Protein AF-A0A0J0V759-F1 (afdb_monomer_lite)

Sequence (83 aa):
MNTIWMIFIVDHDRDFPNFFPIAAYSSQEKALNKLESLPKNHNYQLFRIPIDDFFGVITNNREICSGMGNLYHEHFHYLDGDS

Foldseek 3Di:
DQKKKWKWWAQPVDDPPRIGTDDIGRDPVVVVVVVVVDDLPTKMKIWTGDPPDDQWDQDPVRDTHDNSVVTDMDIGHSDDDDD

Radius of gyration: 14.27 Å; chains: 1; bounding box: 41×24×34 Å

pLDDT: mean 90.53, std 11.58, range [36.88, 98.19]

Structure (mmCIF, N/CA/C/O backbone):
data_AF-A0A0J0V759-F1
#
_entry.id   AF-A0A0J0V759-F1
#
loop_
_atom_site.group_PDB
_atom_site.id
_atom_site.type_symbol
_atom_site.label_atom_id
_atom_site.label_alt_id
_atom_site.label_comp_id
_atom_site.label_asym_id
_atom_site.label_entity_id
_atom_site.label_seq_id
_atom_site.pdbx_PDB_ins_code
_atom_site.Cartn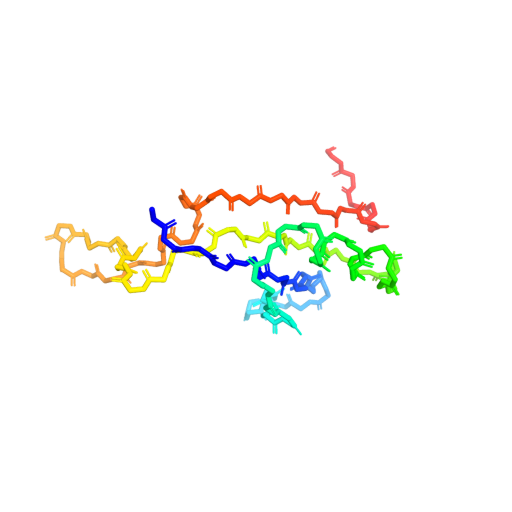_x
_atom_site.Cartn_y
_atom_site.Cartn_z
_atom_site.occupancy
_atom_site.B_iso_or_equiv
_atom_site.auth_seq_id
_atom_site.auth_comp_id
_atom_site.auth_asym_id
_atom_site.auth_atom_id
_atom_site.pdbx_PDB_model_num
ATOM 1 N N . MET A 1 1 ? -8.038 3.742 17.001 1.00 62.84 1 MET A N 1
ATOM 2 C CA . MET A 1 1 ? -8.297 3.113 15.691 1.00 62.84 1 MET A CA 1
ATOM 3 C C . MET A 1 1 ? -7.196 2.115 15.421 1.00 62.84 1 MET A C 1
ATOM 5 O O . MET A 1 1 ? -6.031 2.476 15.562 1.00 62.84 1 MET A O 1
ATOM 9 N N . ASN A 1 2 ? -7.561 0.872 15.117 1.00 89.75 2 A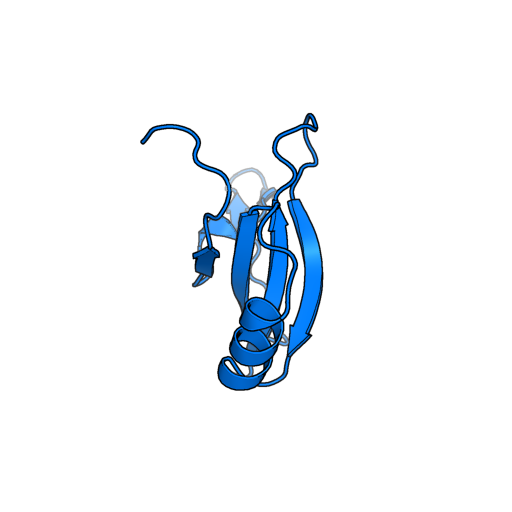SN A N 1
ATOM 10 C CA . ASN A 1 2 ? -6.593 -0.142 14.716 1.00 89.75 2 ASN A CA 1
ATOM 11 C C . ASN A 1 2 ? -6.285 0.084 13.231 1.00 89.75 2 ASN A C 1
ATOM 13 O O . ASN A 1 2 ? -7.204 0.272 12.438 1.00 89.75 2 ASN A O 1
ATOM 17 N N . THR A 1 3 ? -5.011 0.151 12.859 1.00 95.69 3 THR A N 1
ATOM 18 C CA . THR A 1 3 ? -4.607 0.441 11.475 1.00 95.69 3 THR A CA 1
ATOM 19 C C . THR A 1 3 ? -3.528 -0.534 11.043 1.00 95.69 3 THR A C 1
ATOM 21 O O . THR A 1 3 ? -2.720 -0.961 11.868 1.00 95.69 3 THR A O 1
ATOM 24 N N . ILE A 1 4 ? -3.503 -0.857 9.756 1.00 97.31 4 ILE A N 1
ATOM 25 C CA . ILE A 1 4 ? -2.367 -1.510 9.109 1.00 97.31 4 ILE A CA 1
ATOM 26 C C . ILE A 1 4 ? -1.684 -0.541 8.152 1.00 97.31 4 ILE A C 1
ATOM 28 O O . ILE A 1 4 ? -2.236 0.483 7.753 1.00 97.31 4 ILE A O 1
ATOM 32 N N . TRP A 1 5 ? -0.474 -0.907 7.766 1.00 98.12 5 TRP A N 1
ATOM 33 C CA . TRP A 1 5 ? 0.355 -0.184 6.823 1.00 98.12 5 TRP A CA 1
ATOM 34 C C . TRP A 1 5 ? 0.508 -1.021 5.561 1.00 98.12 5 TRP A C 1
ATOM 36 O O . TRP A 1 5 ? 1.086 -2.107 5.612 1.00 98.12 5 TRP A O 1
ATOM 46 N N . MET A 1 6 ? -0.052 -0.554 4.449 1.00 97.94 6 MET A N 1
ATOM 47 C CA . MET A 1 6 ? -0.030 -1.263 3.172 1.00 97.94 6 MET A CA 1
ATOM 48 C C . MET A 1 6 ? 0.930 -0.597 2.198 1.00 97.94 6 MET A C 1
ATOM 50 O O . MET A 1 6 ? 0.833 0.604 1.961 1.00 97.94 6 MET A O 1
ATOM 54 N N . ILE A 1 7 ? 1.831 -1.386 1.617 1.00 97.94 7 ILE A N 1
ATOM 55 C CA . ILE A 1 7 ? 2.713 -0.931 0.543 1.00 97.94 7 ILE A CA 1
ATOM 56 C C . ILE A 1 7 ? 2.035 -1.228 -0.788 1.00 97.94 7 ILE A C 1
ATOM 58 O O . ILE A 1 7 ? 1.596 -2.357 -1.028 1.00 97.94 7 ILE A O 1
ATOM 62 N N . PHE A 1 8 ? 2.020 -0.230 -1.657 1.00 96.44 8 PHE A N 1
ATOM 63 C CA . PHE A 1 8 ? 1.597 -0.331 -3.040 1.00 96.44 8 PHE A CA 1
ATOM 64 C C . PHE A 1 8 ? 2.771 -0.060 -3.973 1.00 96.44 8 PHE A C 1
ATOM 66 O O . PHE A 1 8 ? 3.611 0.793 -3.688 1.00 96.44 8 PHE A O 1
ATOM 73 N N . ILE A 1 9 ? 2.806 -0.778 -5.091 1.00 95.12 9 ILE A N 1
ATOM 74 C CA . ILE A 1 9 ? 3.672 -0.472 -6.231 1.00 95.12 9 ILE A CA 1
ATOM 75 C C . ILE A 1 9 ? 2.899 0.384 -7.235 1.00 95.12 9 ILE A C 1
ATOM 77 O O . ILE A 1 9 ? 1.711 0.143 -7.473 1.00 95.12 9 ILE A O 1
ATOM 81 N N . VAL A 1 10 ? 3.582 1.374 -7.808 1.00 91.19 10 VAL A N 1
ATOM 82 C CA . VAL A 1 10 ? 3.079 2.234 -8.882 1.00 91.19 10 VAL A CA 1
ATOM 83 C C . VAL A 1 10 ? 3.828 1.884 -10.166 1.00 91.19 10 VAL A C 1
ATOM 85 O O . VAL A 1 10 ? 5.040 2.095 -10.259 1.00 91.19 10 VAL A O 1
ATOM 88 N N . ASP A 1 11 ? 3.107 1.331 -11.135 1.00 86.44 11 ASP A N 1
ATOM 89 C CA . ASP A 1 11 ? 3.637 0.878 -12.422 1.00 86.44 11 ASP A CA 1
ATOM 90 C C . ASP A 1 11 ? 3.452 1.964 -13.494 1.00 86.44 11 ASP A C 1
ATOM 92 O O . ASP A 1 11 ? 2.379 2.114 -14.068 1.00 86.44 11 ASP A O 1
ATOM 96 N N . HIS A 1 12 ? 4.486 2.767 -13.745 1.00 78.50 12 HIS A N 1
ATOM 97 C CA . HIS A 1 12 ? 4.392 3.902 -14.679 1.00 78.50 12 HIS A CA 1
ATOM 98 C C . HIS A 1 12 ? 4.284 3.482 -16.149 1.00 78.50 12 HIS A C 1
ATOM 100 O O . HIS A 1 12 ? 3.820 4.274 -16.963 1.00 78.50 12 HIS A O 1
ATOM 106 N N . ASP A 1 13 ? 4.645 2.241 -16.482 1.00 79.81 13 ASP A N 1
ATOM 107 C CA . ASP A 1 13 ? 4.649 1.734 -17.860 1.00 79.81 13 ASP A CA 1
ATOM 108 C C . ASP A 1 13 ? 3.298 1.127 -18.279 1.00 79.81 13 ASP A C 1
ATOM 110 O O . ASP A 1 13 ? 3.151 0.613 -19.393 1.00 79.81 13 ASP A O 1
ATOM 114 N N . ARG A 1 14 ? 2.297 1.156 -17.390 1.00 77.62 14 ARG A N 1
ATOM 115 C CA . ARG A 1 14 ? 0.998 0.515 -17.596 1.00 77.62 14 ARG A CA 1
ATOM 116 C C . ARG A 1 14 ? -0.143 1.525 -17.610 1.00 77.62 14 ARG A C 1
ATOM 118 O O . ARG A 1 14 ? -0.251 2.372 -16.725 1.00 77.62 14 ARG A O 1
ATOM 125 N N . ASP A 1 15 ? -1.061 1.361 -18.562 1.00 81.25 15 ASP A N 1
ATOM 126 C CA . ASP A 1 15 ? -2.378 1.995 -18.482 1.00 81.25 15 ASP A CA 1
ATOM 127 C C . ASP A 1 15 ? -3.160 1.475 -17.266 1.00 81.25 15 ASP A C 1
ATOM 129 O O . ASP A 1 15 ? -2.902 0.383 -16.749 1.00 81.25 15 ASP A O 1
ATOM 133 N N . PHE A 1 16 ? -4.146 2.257 -16.815 1.00 77.19 16 PHE A N 1
ATOM 134 C CA . PHE A 1 16 ? -4.979 1.906 -15.666 1.00 77.19 16 PHE A CA 1
ATOM 135 C C . PHE A 1 16 ? -5.562 0.477 -15.785 1.00 77.19 16 PHE A C 1
ATOM 137 O O . PHE A 1 16 ? -6.183 0.161 -16.806 1.00 77.19 16 PHE A O 1
ATOM 144 N N . PRO A 1 17 ? -5.460 -0.371 -14.736 1.00 78.56 17 PRO A N 1
ATOM 145 C CA . PRO A 1 17 ? -4.892 -0.099 -13.411 1.00 78.56 17 PRO A CA 1
ATOM 146 C C . PRO A 1 17 ? -3.357 -0.195 -13.365 1.00 78.56 17 PRO A C 1
ATOM 148 O O . PRO A 1 17 ? -2.765 -1.147 -13.869 1.00 78.56 17 PRO A O 1
ATOM 151 N N . ASN A 1 18 ? -2.734 0.751 -12.659 1.00 88.25 18 ASN A N 1
ATOM 152 C CA . ASN A 1 18 ? -1.281 0.862 -12.491 1.00 88.25 18 ASN A CA 1
ATOM 153 C C . ASN A 1 18 ? -0.829 0.936 -11.018 1.00 88.25 18 ASN A C 1
ATOM 155 O O . ASN A 1 18 ? 0.286 1.352 -10.709 1.00 88.25 18 ASN A O 1
ATOM 159 N N . PHE A 1 19 ? -1.707 0.548 -10.094 1.00 89.69 19 PHE A N 1
ATOM 160 C CA . PHE A 1 19 ? -1.523 0.706 -8.655 1.00 89.69 19 PHE A CA 1
ATOM 161 C C . PHE A 1 19 ? -1.960 -0.568 -7.929 1.00 89.69 19 PHE A C 1
ATOM 163 O O . PHE A 1 19 ? -3.141 -0.923 -7.965 1.00 89.69 19 PHE A O 1
ATOM 170 N N . PHE A 1 20 ? -1.022 -1.274 -7.288 1.00 93.31 20 PHE A N 1
ATOM 171 C CA . PHE A 1 20 ? -1.275 -2.625 -6.766 1.00 93.31 20 PHE A CA 1
ATOM 172 C C . PHE A 1 20 ? -0.708 -2.835 -5.358 1.00 93.31 20 PHE A C 1
ATOM 174 O O . PHE A 1 20 ? 0.431 -2.443 -5.105 1.00 93.31 20 PHE A O 1
ATOM 181 N N . PRO A 1 21 ? -1.453 -3.477 -4.437 1.00 95.44 21 PRO A N 1
ATOM 182 C CA . PRO A 1 21 ? -0.947 -3.789 -3.106 1.00 95.44 21 PRO A CA 1
ATOM 183 C C . PRO A 1 21 ? 0.083 -4.920 -3.178 1.00 95.44 21 PRO A C 1
ATOM 185 O O . PRO A 1 21 ? -0.155 -5.940 -3.824 1.00 95.44 21 PRO A O 1
ATOM 188 N N . ILE A 1 22 ? 1.208 -4.765 -2.481 1.00 97.25 22 ILE A N 1
ATOM 189 C CA . ILE A 1 22 ? 2.294 -5.760 -2.472 1.00 97.25 22 ILE A CA 1
ATOM 190 C C . ILE A 1 22 ? 2.654 -6.264 -1.073 1.00 97.25 22 ILE A C 1
ATOM 192 O O . ILE A 1 22 ? 3.264 -7.324 -0.950 1.00 97.25 22 ILE A O 1
ATOM 196 N N . ALA A 1 23 ? 2.284 -5.541 -0.012 1.00 97.62 23 ALA A N 1
ATOM 197 C CA . ALA A 1 23 ? 2.518 -5.982 1.361 1.00 97.62 23 ALA A CA 1
ATOM 198 C C . ALA A 1 23 ? 1.607 -5.270 2.370 1.00 97.62 23 ALA A C 1
ATOM 200 O O . ALA A 1 23 ? 1.148 -4.156 2.119 1.00 97.62 23 ALA A O 1
ATOM 201 N N . ALA A 1 24 ? 1.400 -5.895 3.531 1.00 97.94 24 ALA A N 1
ATOM 202 C CA . ALA A 1 24 ? 0.664 -5.338 4.663 1.00 97.94 24 ALA A CA 1
ATOM 203 C C . ALA A 1 24 ? 1.422 -5.590 5.975 1.00 97.94 24 ALA A C 1
ATOM 205 O O . ALA A 1 24 ? 1.932 -6.687 6.209 1.00 97.94 24 ALA A O 1
ATOM 206 N N . TYR A 1 25 ? 1.469 -4.581 6.841 1.00 98.19 25 TYR A N 1
ATOM 207 C CA . TYR A 1 25 ? 2.217 -4.601 8.093 1.00 98.19 25 TYR A CA 1
ATOM 208 C C . TYR A 1 25 ? 1.401 -4.052 9.256 1.00 98.19 25 TYR A C 1
ATOM 210 O O . TYR A 1 25 ? 0.595 -3.138 9.110 1.00 98.19 25 TYR A O 1
ATOM 218 N N . SER A 1 26 ? 1.667 -4.580 10.449 1.00 96.88 26 SER A N 1
ATOM 219 C CA . SER A 1 26 ? 1.032 -4.128 11.690 1.00 96.88 26 SER A CA 1
ATOM 220 C C . SER A 1 26 ? 1.552 -2.774 12.194 1.00 96.88 26 SER A C 1
ATOM 222 O O . SER A 1 26 ? 0.969 -2.203 13.107 1.00 96.88 26 SER A O 1
ATOM 224 N N . SER A 1 27 ? 2.684 -2.287 11.680 1.00 97.00 27 SER A N 1
ATOM 225 C CA . SER A 1 27 ? 3.295 -1.017 12.085 1.00 97.00 27 SER A CA 1
ATOM 226 C C . SER A 1 27 ? 4.018 -0.353 10.914 1.00 97.00 27 SER A C 1
ATOM 228 O O . SER A 1 27 ? 4.493 -1.040 10.007 1.00 97.00 27 SER A O 1
ATOM 230 N N . GLN A 1 28 ? 4.124 0.978 10.969 1.00 97.19 28 GLN A N 1
ATOM 231 C CA . GLN A 1 28 ? 4.811 1.790 9.962 1.00 97.19 28 GLN A CA 1
ATOM 232 C C . GLN A 1 28 ? 6.275 1.381 9.834 1.00 97.19 28 GLN A C 1
ATOM 234 O O . GLN A 1 28 ? 6.752 1.139 8.736 1.00 97.19 28 GLN A O 1
ATOM 239 N N . GLU A 1 29 ? 6.957 1.218 10.968 1.00 97.81 29 GLU A N 1
ATOM 240 C CA . GLU A 1 29 ? 8.368 0.831 11.038 1.00 97.81 29 GLU A CA 1
ATOM 241 C C . GLU A 1 29 ? 8.663 -0.449 10.243 1.00 97.81 29 GLU A C 1
ATOM 243 O O . GLU A 1 29 ? 9.583 -0.481 9.434 1.00 97.81 29 GLU A O 1
ATOM 248 N N . LYS A 1 30 ? 7.840 -1.499 10.390 1.00 98.12 30 LYS A N 1
ATOM 249 C CA . LYS A 1 30 ? 8.026 -2.748 9.633 1.00 98.12 30 L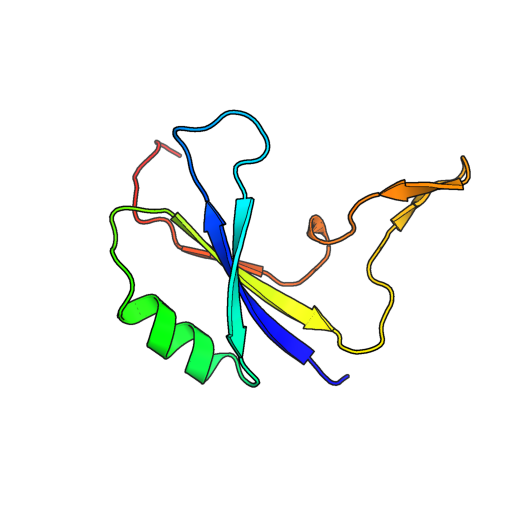YS A CA 1
ATOM 250 C C . LYS A 1 30 ? 7.835 -2.544 8.129 1.00 98.12 30 LYS A C 1
ATOM 252 O O . LYS A 1 30 ? 8.542 -3.171 7.342 1.00 98.12 30 LYS A O 1
ATOM 257 N N . ALA A 1 31 ? 6.889 -1.689 7.740 1.00 98.12 31 ALA A N 1
ATOM 258 C CA . ALA A 1 31 ? 6.654 -1.361 6.340 1.00 98.12 31 ALA A CA 1
ATOM 259 C C . ALA A 1 31 ? 7.816 -0.550 5.747 1.00 98.12 31 ALA A C 1
ATOM 261 O O . ALA A 1 31 ? 8.284 -0.875 4.660 1.00 98.12 31 ALA A O 1
ATOM 262 N N . LEU A 1 32 ? 8.326 0.442 6.481 1.00 97.94 32 LEU A N 1
ATOM 263 C CA . LEU A 1 32 ? 9.483 1.252 6.088 1.00 97.94 32 LEU A CA 1
ATOM 264 C C . LEU A 1 32 ? 10.751 0.399 5.961 1.00 97.94 32 LEU A C 1
ATOM 266 O O . LEU A 1 32 ? 11.398 0.427 4.919 1.00 97.94 32 LEU A O 1
ATOM 270 N N . ASN A 1 33 ? 11.033 -0.461 6.944 1.00 97.94 33 ASN A N 1
ATOM 271 C CA . ASN A 1 33 ? 12.154 -1.402 6.875 1.00 97.94 33 ASN A CA 1
ATOM 272 C C . ASN A 1 33 ? 12.052 -2.312 5.639 1.00 97.94 33 ASN A C 1
ATOM 274 O O . ASN A 1 33 ? 13.062 -2.676 5.035 1.00 97.94 33 ASN A O 1
ATOM 278 N N . LYS A 1 34 ? 10.830 -2.692 5.232 1.00 97.69 34 LYS A N 1
ATOM 279 C CA . LYS A 1 34 ? 10.647 -3.430 3.981 1.00 97.69 34 LYS A CA 1
ATOM 280 C C . LYS A 1 34 ? 10.922 -2.551 2.764 1.00 97.69 34 LYS A C 1
ATOM 282 O O . LYS A 1 34 ? 11.640 -3.027 1.885 1.00 97.69 34 LYS A O 1
ATOM 287 N N . LEU A 1 35 ? 10.369 -1.337 2.705 1.00 96.38 35 LEU A N 1
ATOM 288 C CA . LEU A 1 35 ? 10.556 -0.380 1.605 1.00 96.38 35 LEU A CA 1
ATOM 289 C C . LEU A 1 35 ? 12.037 -0.134 1.308 1.00 96.38 35 LEU A C 1
ATOM 291 O O . LEU A 1 35 ? 12.429 -0.177 0.148 1.00 96.38 35 LEU A O 1
ATOM 295 N N . GLU A 1 36 ? 12.870 0.015 2.339 1.00 95.75 36 GLU A N 1
ATOM 296 C CA . GLU A 1 36 ? 14.322 0.183 2.182 1.00 95.75 36 GLU A CA 1
ATOM 297 C C . GLU A 1 36 ? 14.996 -0.986 1.445 1.00 95.75 36 GLU A C 1
ATOM 299 O O . GLU A 1 36 ? 15.992 -0.790 0.749 1.00 95.75 36 GLU A O 1
ATOM 304 N N . SER A 1 37 ? 14.444 -2.198 1.575 1.00 95.69 37 SER A N 1
ATOM 305 C CA . SER A 1 37 ? 14.942 -3.406 0.901 1.00 95.69 37 SER A CA 1
ATOM 306 C C . SER A 1 37 ? 14.384 -3.609 -0.511 1.00 95.69 37 SER A C 1
ATOM 308 O O . SER A 1 37 ? 14.800 -4.549 -1.193 1.00 95.69 37 SER A O 1
ATOM 310 N N . LEU A 1 38 ? 13.396 -2.812 -0.934 1.00 95.62 38 LEU A N 1
ATOM 311 C CA . LEU A 1 38 ? 12.753 -2.996 -2.231 1.00 95.62 38 LEU A CA 1
ATOM 312 C C . LEU A 1 38 ? 13.620 -2.445 -3.375 1.00 95.62 38 LEU A C 1
ATOM 314 O O . LEU A 1 38 ? 14.381 -1.493 -3.187 1.00 95.62 38 LEU A O 1
ATOM 318 N N . PRO A 1 39 ? 13.504 -3.023 -4.585 1.00 94.00 39 PRO A N 1
ATOM 319 C CA . PRO A 1 39 ? 14.154 -2.483 -5.772 1.00 94.00 39 PRO A CA 1
ATOM 320 C C . PRO A 1 39 ? 13.761 -1.020 -6.028 1.00 94.00 39 PRO A C 1
ATOM 322 O O . PRO A 1 39 ? 12.580 -0.684 -6.039 1.00 94.00 39 PRO A O 1
ATOM 325 N N . LYS A 1 40 ? 14.744 -0.150 -6.282 1.00 92.19 40 LYS A N 1
ATOM 326 C CA . LYS A 1 40 ? 14.543 1.294 -6.529 1.00 92.19 40 LYS A CA 1
ATOM 327 C C . LYS A 1 40 ? 14.248 1.631 -7.998 1.00 92.19 40 LYS A C 1
ATOM 329 O O . LYS A 1 40 ? 14.438 2.755 -8.429 1.00 92.19 40 LYS A O 1
ATOM 334 N N . ASN A 1 41 ? 13.826 0.649 -8.787 1.00 89.75 41 ASN A N 1
ATOM 335 C CA . ASN A 1 41 ? 13.421 0.820 -10.184 1.00 89.75 41 ASN A CA 1
ATOM 336 C C . ASN A 1 41 ? 11.891 0.908 -10.337 1.00 89.75 41 ASN A C 1
ATOM 338 O O . ASN A 1 41 ? 11.381 0.728 -11.435 1.00 89.75 41 ASN A O 1
ATOM 342 N N . HIS A 1 42 ? 11.167 1.131 -9.240 1.00 90.69 42 HIS A N 1
ATOM 343 C CA . HIS A 1 42 ? 9.723 1.331 -9.206 1.00 90.69 42 HIS A CA 1
ATOM 344 C C . HIS A 1 42 ? 9.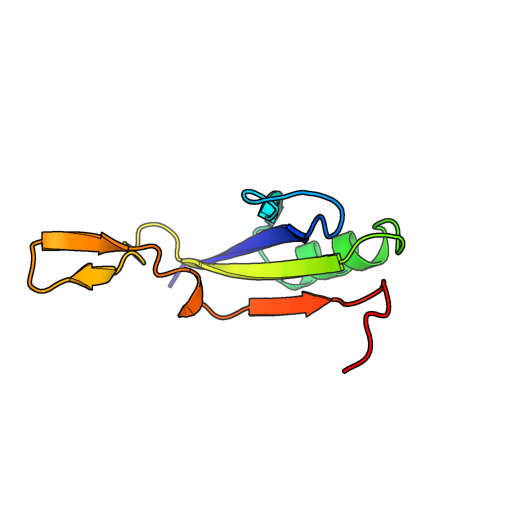395 2.422 -8.194 1.00 90.69 42 HIS A C 1
ATOM 346 O O . HIS A 1 42 ? 10.137 2.622 -7.233 1.00 90.69 42 HIS A O 1
ATOM 352 N N . ASN A 1 43 ? 8.259 3.085 -8.385 1.00 93.94 43 ASN A N 1
ATOM 353 C CA . ASN A 1 43 ? 7.706 3.992 -7.390 1.00 93.94 43 ASN A CA 1
ATOM 354 C C . ASN A 1 43 ? 6.795 3.206 -6.443 1.00 93.94 43 ASN A C 1
ATOM 356 O O . ASN A 1 43 ? 6.113 2.262 -6.853 1.00 93.94 43 ASN A O 1
ATOM 360 N N . TYR A 1 44 ? 6.771 3.601 -5.175 1.00 95.75 44 TYR A N 1
ATOM 361 C CA . TYR A 1 44 ? 5.941 2.965 -4.156 1.00 95.75 44 TYR A CA 1
ATOM 362 C C . TYR A 1 44 ? 5.105 4.000 -3.421 1.00 95.75 44 TYR A C 1
ATOM 364 O O . TYR A 1 44 ? 5.463 5.174 -3.337 1.00 95.75 44 TYR A O 1
ATOM 372 N N . GLN A 1 45 ? 3.998 3.551 -2.844 1.00 96.19 45 GLN A N 1
ATOM 373 C CA . GLN A 1 45 ? 3.236 4.341 -1.888 1.00 96.19 45 GLN A CA 1
ATOM 374 C C . GLN A 1 45 ? 2.953 3.510 -0.644 1.00 96.19 45 GLN A C 1
ATOM 376 O O . GLN A 1 45 ? 2.680 2.313 -0.727 1.00 96.19 45 GLN A O 1
ATOM 381 N N . LEU A 1 46 ? 3.009 4.149 0.516 1.00 97.69 46 LEU A N 1
ATOM 382 C CA . LEU A 1 46 ? 2.702 3.539 1.799 1.00 97.69 46 LEU A CA 1
ATOM 383 C C . LEU A 1 46 ? 1.414 4.148 2.335 1.00 97.69 46 LEU A C 1
ATOM 385 O O . LEU A 1 46 ? 1.368 5.345 2.585 1.00 97.69 46 LEU A O 1
ATOM 389 N N . PHE A 1 47 ? 0.387 3.334 2.546 1.00 97.50 47 PHE A N 1
ATOM 390 C CA . PHE A 1 47 ? -0.903 3.776 3.066 1.00 97.50 47 PHE A CA 1
ATOM 391 C C . PHE A 1 47 ? -1.109 3.315 4.500 1.00 97.50 47 PHE A C 1
ATOM 393 O O . PHE A 1 47 ? -0.856 2.154 4.828 1.00 97.50 47 PHE A O 1
ATOM 400 N N . ARG A 1 48 ? -1.682 4.189 5.329 1.00 97.50 48 ARG A N 1
ATOM 401 C CA . ARG A 1 48 ? -2.253 3.806 6.621 1.00 97.50 48 ARG A CA 1
ATOM 402 C C . ARG A 1 48 ? -3.735 3.481 6.440 1.00 97.50 48 ARG A C 1
ATOM 404 O O . ARG A 1 48 ? -4.555 4.384 6.282 1.00 97.50 48 ARG A O 1
ATOM 411 N N . ILE A 1 49 ? -4.070 2.197 6.487 1.00 96.25 49 ILE A N 1
ATOM 412 C CA . ILE A 1 49 ? -5.423 1.680 6.263 1.00 96.25 49 ILE A CA 1
ATOM 413 C C . ILE A 1 49 ? -6.101 1.403 7.609 1.00 96.25 49 ILE A C 1
ATOM 415 O O . ILE A 1 49 ? -5.530 0.679 8.432 1.00 96.25 49 ILE A O 1
ATOM 419 N N . PRO A 1 50 ? -7.301 1.948 7.865 1.00 94.81 50 PRO A N 1
ATOM 420 C CA . PRO A 1 50 ? -8.060 1.606 9.056 1.00 94.81 50 PRO A CA 1
ATOM 421 C C . PRO A 1 50 ? -8.660 0.196 8.936 1.00 94.81 50 PRO A C 1
ATOM 423 O O . PRO A 1 50 ? -9.088 -0.225 7.863 1.00 94.81 50 PRO A O 1
ATOM 426 N N . ILE A 1 51 ? -8.647 -0.549 10.039 1.00 94.75 51 ILE A N 1
ATOM 427 C CA . ILE A 1 51 ? -9.232 -1.891 10.137 1.00 94.75 51 ILE A CA 1
ATOM 428 C C . ILE A 1 51 ? -10.659 -1.751 10.664 1.00 94.75 51 ILE A C 1
ATOM 430 O O . ILE A 1 51 ? -10.891 -0.962 11.577 1.00 94.75 51 ILE A O 1
ATOM 434 N N . ASP A 1 52 ? -11.580 -2.538 10.107 1.00 94.56 52 ASP A N 1
ATOM 435 C CA . ASP A 1 52 ? -13.008 -2.554 10.460 1.00 94.56 52 ASP A CA 1
ATOM 436 C C . ASP A 1 52 ? -13.746 -1.219 10.236 1.00 94.56 52 ASP A C 1
ATOM 438 O O . ASP A 1 52 ? -14.850 -1.027 10.739 1.00 94.56 52 ASP A O 1
ATOM 442 N N . ASP A 1 53 ? -13.179 -0.326 9.418 1.00 92.19 53 ASP A N 1
ATOM 443 C CA . ASP A 1 53 ? -13.785 0.952 9.040 1.00 92.19 53 ASP A CA 1
ATOM 444 C C . ASP A 1 53 ? -14.062 1.015 7.530 1.00 92.19 53 ASP A C 1
ATOM 446 O O . ASP A 1 53 ? -13.229 0.654 6.692 1.00 92.19 53 ASP A O 1
ATOM 450 N N . PHE A 1 54 ? -15.232 1.545 7.163 1.00 92.25 54 PHE A N 1
ATOM 451 C CA . PHE A 1 54 ? -15.561 1.850 5.773 1.00 92.25 54 PHE A CA 1
ATOM 452 C C . PHE A 1 54 ? -14.931 3.187 5.373 1.00 92.25 54 PHE A C 1
ATOM 454 O O . PHE A 1 54 ? -15.386 4.249 5.790 1.00 92.25 54 PHE A O 1
ATOM 461 N N . PHE A 1 55 ? -13.898 3.138 4.534 1.00 92.31 55 PHE A N 1
ATOM 462 C CA . PHE A 1 55 ? -13.232 4.333 4.006 1.00 92.31 55 PHE A CA 1
ATOM 463 C C . PHE A 1 55 ? -13.681 4.703 2.585 1.00 92.31 55 PHE A C 1
ATOM 465 O O . PHE A 1 55 ? -13.072 5.564 1.960 1.00 92.31 55 PHE A O 1
ATOM 472 N N . GLY A 1 56 ? -14.717 4.057 2.040 1.00 94.31 56 GLY A N 1
ATOM 473 C CA . GLY A 1 56 ? -15.317 4.466 0.769 1.00 94.31 56 GLY A CA 1
ATOM 474 C C . GLY A 1 56 ? -16.076 5.789 0.896 1.00 94.31 56 GLY A C 1
ATOM 475 O O . GLY A 1 56 ? -16.518 6.168 1.980 1.00 94.31 56 GLY A O 1
ATOM 476 N N . VAL A 1 57 ? -16.263 6.489 -0.223 1.00 93.81 57 VAL A N 1
ATOM 477 C CA . VAL A 1 57 ? -17.112 7.690 -0.282 1.00 93.81 57 VAL A CA 1
ATOM 478 C C . VAL A 1 57 ? -18.408 7.328 -0.995 1.00 93.81 57 VAL A C 1
ATOM 480 O O . VAL A 1 57 ? -18.371 6.860 -2.131 1.00 93.81 57 VAL A O 1
ATOM 483 N N . ILE A 1 58 ? -19.548 7.549 -0.338 1.00 95.19 58 ILE A N 1
ATOM 484 C CA . ILE A 1 58 ? -20.873 7.391 -0.951 1.00 95.19 58 ILE A CA 1
ATOM 485 C C . ILE A 1 58 ? -21.304 8.754 -1.490 1.00 95.19 58 ILE A C 1
ATOM 487 O O . ILE A 1 58 ? -21.421 9.714 -0.728 1.00 95.19 58 ILE A O 1
ATOM 4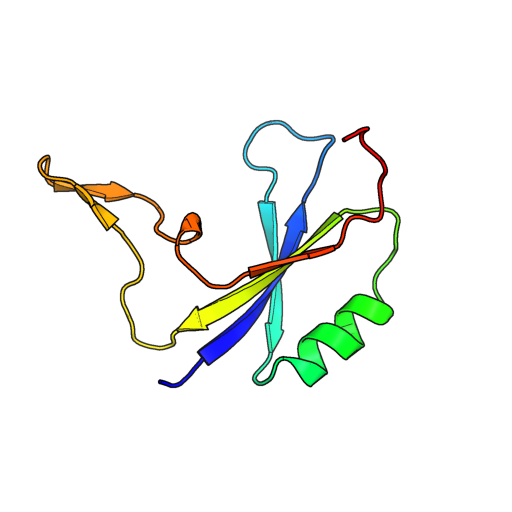91 N N . THR A 1 59 ? -21.516 8.854 -2.800 1.00 92.94 59 THR A N 1
ATOM 492 C CA . THR A 1 59 ? -21.950 10.104 -3.439 1.00 92.94 59 THR A CA 1
ATOM 493 C C . THR A 1 59 ? -23.443 10.356 -3.212 1.00 92.94 59 THR A C 1
ATOM 495 O O . THR A 1 59 ? -24.206 9.451 -2.864 1.00 92.94 59 THR A O 1
ATOM 498 N N . ASN A 1 60 ? -23.903 11.581 -3.488 1.00 94.06 60 ASN A N 1
ATOM 499 C CA . ASN A 1 60 ? -25.332 11.922 -3.441 1.00 94.06 60 ASN A CA 1
ATOM 500 C C . ASN A 1 60 ? -26.184 11.047 -4.384 1.00 94.06 60 ASN A C 1
ATOM 502 O O . ASN A 1 60 ? -27.361 10.813 -4.112 1.00 94.06 60 ASN A O 1
ATOM 506 N N . ASN A 1 61 ? -25.577 10.517 -5.453 1.00 96.31 61 ASN A N 1
ATOM 507 C CA . ASN A 1 61 ? -26.219 9.619 -6.416 1.00 96.31 61 ASN A CA 1
ATOM 508 C C . ASN A 1 61 ? -26.191 8.142 -5.977 1.00 96.31 61 ASN A C 1
ATOM 510 O O . ASN A 1 61 ? -26.594 7.275 -6.746 1.00 96.31 61 ASN A O 1
ATOM 514 N N . ARG A 1 62 ? -25.748 7.847 -4.745 1.00 93.94 62 ARG A N 1
ATOM 515 C CA . ARG A 1 62 ? -25.563 6.491 -4.193 1.00 93.94 62 ARG A CA 1
ATOM 516 C C . ARG A 1 62 ? -24.498 5.650 -4.904 1.00 93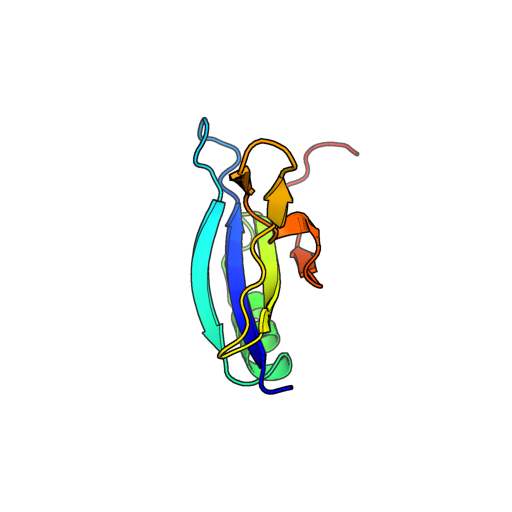.94 62 ARG A C 1
ATOM 518 O O . ARG A 1 62 ? -24.524 4.425 -4.812 1.00 93.94 62 ARG A O 1
ATOM 525 N N . GLU A 1 63 ? -23.548 6.288 -5.575 1.00 96.31 63 GLU A N 1
ATOM 526 C CA . GLU A 1 63 ? -22.374 5.605 -6.122 1.00 96.31 63 GLU A CA 1
ATOM 527 C C . GLU A 1 63 ? -21.304 5.450 -5.037 1.00 96.31 63 GLU A C 1
ATOM 529 O O . GLU A 1 63 ? -21.194 6.291 -4.141 1.00 96.31 63 GLU A O 1
ATOM 534 N N . ILE A 1 64 ? -20.514 4.378 -5.120 1.00 94.56 64 ILE A N 1
ATOM 535 C CA . ILE A 1 64 ? -19.397 4.125 -4.206 1.00 94.56 64 ILE A CA 1
ATOM 536 C C . ILE A 1 64 ? -18.098 4.448 -4.938 1.00 94.56 64 ILE A C 1
ATOM 538 O O . ILE A 1 64 ? -17.724 3.763 -5.888 1.00 94.56 64 ILE A O 1
ATOM 542 N N . CYS A 1 65 ? -17.397 5.469 -4.458 1.00 91.94 65 CYS A N 1
ATOM 543 C CA . CYS A 1 65 ? -16.077 5.853 -4.935 1.00 91.94 65 CYS A CA 1
ATOM 544 C C . CYS A 1 65 ? -14.994 5.365 -3.970 1.00 91.94 65 CYS A C 1
ATOM 546 O O . CYS A 1 65 ? -15.210 5.258 -2.757 1.00 91.94 65 CYS A O 1
ATOM 548 N N . SER A 1 66 ? -13.795 5.122 -4.503 1.00 88.56 66 SER A N 1
ATOM 549 C CA . SER A 1 66 ? -12.623 4.875 -3.664 1.00 88.56 66 SER A CA 1
ATOM 550 C C . SER A 1 66 ? -12.344 6.106 -2.804 1.00 88.56 66 SER A C 1
ATOM 552 O O . SER A 1 66 ? -12.097 7.188 -3.331 1.00 88.56 66 SER A O 1
ATOM 554 N N . GLY A 1 67 ? -12.356 5.946 -1.481 1.00 91.44 67 GLY A N 1
ATOM 555 C CA . GLY A 1 67 ? -11.878 6.982 -0.565 1.00 91.44 67 GLY A CA 1
ATOM 556 C C . GLY A 1 67 ? -10.411 6.813 -0.178 1.00 91.44 67 GLY A C 1
ATOM 557 O O . GLY A 1 67 ? -9.956 7.484 0.743 1.00 91.44 67 GLY A O 1
ATOM 558 N N . MET A 1 68 ? -9.649 5.962 -0.885 1.00 89.25 68 MET A N 1
ATOM 559 C CA . MET A 1 68 ? -8.209 5.806 -0.633 1.00 89.25 68 MET A CA 1
ATOM 560 C C . MET A 1 68 ? -7.456 7.136 -0.720 1.00 89.25 68 MET A C 1
ATOM 562 O O . MET A 1 68 ? -6.555 7.360 0.078 1.00 89.25 68 MET A O 1
ATOM 566 N N . GLY A 1 69 ? -7.855 8.042 -1.622 1.00 89.44 69 GLY A N 1
ATOM 567 C CA . GLY A 1 69 ? -7.232 9.366 -1.745 1.00 89.44 69 GLY A CA 1
ATOM 568 C C . GLY A 1 69 ? -7.343 10.239 -0.486 1.00 89.44 69 GLY A C 1
ATOM 569 O O . GLY A 1 69 ? -6.552 11.159 -0.321 1.00 89.44 69 GLY A O 1
ATOM 570 N N . ASN A 1 70 ? -8.278 9.932 0.421 1.00 91.69 70 ASN A N 1
ATOM 571 C CA . ASN A 1 70 ? -8.455 10.642 1.693 1.00 91.69 70 ASN A CA 1
ATOM 572 C C . ASN A 1 70 ? -7.663 10.010 2.851 1.00 91.69 70 ASN A C 1
ATOM 574 O O . ASN A 1 70 ? -7.646 10.554 3.956 1.00 91.69 70 ASN A O 1
ATOM 578 N N . LEU A 1 71 ? -7.051 8.842 2.639 1.00 94.25 71 LEU A N 1
ATOM 579 C CA . LEU A 1 71 ? -6.246 8.175 3.656 1.00 94.25 71 LEU A CA 1
ATOM 580 C C . LEU A 1 71 ? -4.860 8.814 3.739 1.00 94.25 71 LEU A C 1
ATOM 582 O O . LEU A 1 71 ? -4.325 9.323 2.755 1.00 94.25 71 LEU A O 1
ATOM 586 N N . TYR A 1 72 ? -4.251 8.741 4.924 1.00 95.62 72 TYR A N 1
ATOM 587 C CA . TYR A 1 72 ? -2.844 9.101 5.070 1.00 95.62 72 TYR A CA 1
ATOM 588 C C . TYR A 1 72 ? -1.991 8.166 4.215 1.00 95.62 72 TYR A C 1
ATOM 590 O O . TYR A 1 72 ? -2.098 6.940 4.346 1.00 95.62 72 TYR A O 1
ATOM 598 N N . HIS A 1 73 ? -1.142 8.754 3.379 1.00 95.62 73 HIS A N 1
ATOM 599 C CA . HIS A 1 73 ? -0.223 8.015 2.541 1.00 95.62 73 HIS A CA 1
ATOM 600 C C . HIS A 1 73 ? 1.059 8.805 2.267 1.00 95.62 73 HIS A C 1
ATOM 602 O O . HIS A 1 73 ? 1.057 10.035 2.236 1.00 95.62 73 HIS A O 1
ATOM 608 N N . GLU A 1 74 ? 2.151 8.076 2.079 1.00 95.88 74 GLU A N 1
ATOM 609 C CA . GLU A 1 74 ? 3.478 8.599 1.760 1.00 95.88 74 GLU A CA 1
ATOM 610 C C . GLU A 1 74 ? 3.903 8.079 0.387 1.00 95.88 74 GLU A C 1
ATOM 612 O O . GLU A 1 74 ? 3.652 6.918 0.054 1.00 95.88 74 GLU A O 1
ATOM 617 N N . HIS A 1 75 ? 4.536 8.934 -0.415 1.00 94.75 75 HIS A N 1
ATOM 618 C CA . HIS A 1 75 ? 5.014 8.582 -1.751 1.00 94.75 75 HIS A CA 1
ATOM 619 C C . HIS A 1 75 ? 6.528 8.390 -1.719 1.00 94.75 75 HIS A C 1
ATOM 621 O O . HIS A 1 75 ? 7.256 9.215 -1.173 1.00 94.75 75 HIS A O 1
ATOM 627 N N . PHE A 1 76 ? 6.996 7.311 -2.339 1.00 93.50 76 PHE A N 1
ATOM 628 C CA . PHE A 1 76 ? 8.408 6.974 -2.478 1.00 93.50 76 PHE A CA 1
ATOM 629 C C . PHE A 1 76 ? 8.740 6.933 -3.967 1.00 93.50 76 PHE A C 1
ATOM 631 O O . PHE A 1 76 ? 8.501 5.931 -4.648 1.00 93.50 76 PHE A O 1
ATOM 638 N N . HIS A 1 77 ? 9.252 8.057 -4.466 1.00 90.19 77 HIS A N 1
ATOM 639 C CA . HIS A 1 77 ? 9.658 8.218 -5.856 1.00 90.19 77 HIS A CA 1
ATOM 640 C C . HIS A 1 77 ? 11.130 7.833 -6.009 1.00 90.19 77 HIS A C 1
ATOM 642 O O . HIS A 1 77 ? 12.008 8.457 -5.418 1.00 90.19 77 HIS A O 1
ATOM 648 N N . TYR A 1 78 ? 11.386 6.781 -6.778 1.00 86.62 78 TYR A N 1
ATOM 649 C CA . TYR A 1 78 ? 12.727 6.339 -7.160 1.00 86.62 78 TYR A CA 1
ATOM 650 C C . TYR A 1 78 ? 12.964 6.415 -8.671 1.00 86.62 78 TYR A C 1
ATOM 652 O O . TYR A 1 78 ? 14.109 6.383 -9.113 1.00 86.62 78 TYR A O 1
ATOM 660 N N . LEU A 1 79 ? 11.889 6.517 -9.454 1.00 78.69 79 LEU A N 1
ATOM 661 C CA . LEU A 1 79 ? 11.931 6.881 -10.860 1.00 78.69 79 LEU A CA 1
ATOM 662 C C . LEU A 1 79 ? 11.601 8.368 -10.970 1.00 78.69 79 LEU A C 1
ATOM 664 O O . LEU A 1 79 ? 10.491 8.777 -10.613 1.00 78.69 79 LEU A O 1
ATOM 668 N N . ASP A 1 80 ? 12.567 9.144 -11.456 1.00 61.94 80 ASP A N 1
ATOM 669 C CA . ASP A 1 80 ? 12.365 10.533 -11.846 1.00 61.94 80 ASP A CA 1
ATOM 670 C C . ASP A 1 80 ? 11.408 10.569 -13.045 1.00 61.94 80 ASP A C 1
ATOM 672 O O . ASP A 1 80 ? 11.738 10.133 -14.147 1.00 61.94 80 ASP A O 1
ATOM 676 N N . GLY A 1 81 ? 10.201 11.072 -12.821 1.00 50.25 81 GLY A N 1
ATOM 677 C CA . GLY A 1 81 ? 9.465 11.797 -13.844 1.00 50.25 81 GLY A CA 1
ATOM 678 C C . GLY A 1 81 ? 9.442 13.234 -13.361 1.00 50.25 81 GLY A C 1
ATOM 679 O O . GLY A 1 81 ? 8.907 13.468 -12.279 1.00 50.25 81 GLY A O 1
ATOM 680 N N . ASP A 1 82 ? 10.099 14.131 -14.097 1.00 42.44 82 ASP A N 1
ATOM 681 C CA . ASP A 1 82 ? 10.210 15.561 -13.804 1.00 42.44 82 ASP A CA 1
ATOM 682 C C . ASP A 1 82 ? 8.956 16.115 -13.103 1.00 42.44 82 ASP A C 1
ATOM 684 O O . ASP A 1 82 ? 7.832 15.972 -13.592 1.00 42.44 82 ASP A O 1
ATOM 688 N N . SER A 1 83 ? 9.183 16.722 -11.937 1.00 36.88 83 SER A N 1
ATOM 689 C CA . SER A 1 83 ? 8.227 17.575 -11.223 1.00 36.88 83 SER A CA 1
ATOM 690 C C . SER A 1 83 ? 7.696 18.711 -12.089 1.00 36.88 83 SER A C 1
ATOM 692 O O . SER A 1 83 ? 8.533 19.311 -12.801 1.00 36.88 83 SER A O 1
#

Secondary structure (DSSP, 8-state):
--EEEEEEEE-TTSSSP-EEEEEEESSHHHHHHHHHTS-TTSEEEEEEEESS----EE-TTS-EE--GGGS-EEEE--S----